Protein AF-A0AAP0GDF6-F1 (afdb_monomer_lite)

Foldseek 3Di:
DDDDDDDDDDDPPVVVVVVVVVVCVVCVVPPDDDWDDDDPPDDDPDRDTPDDDPPPVDPVVVVVVVVCVVVVPPPPPPPPVPPPPDDDDCPCVPVVPDPPPDPPD

Structure (mmCIF, N/CA/C/O backbone):
data_AF-A0AAP0GDF6-F1
#
_entry.id   AF-A0AAP0GDF6-F1
#
loop_
_atom_site.group_PDB
_atom_site.id
_atom_site.type_symbol
_atom_site.label_atom_id
_atom_site.label_alt_id
_atom_site.label_comp_id
_atom_site.label_asym_id
_atom_site.label_entity_id
_atom_site.label_seq_id
_atom_site.pdbx_PDB_ins_code
_atom_site.Cartn_x
_atom_site.Cartn_y
_atom_site.Cartn_z
_atom_site.occupancy
_atom_site.B_iso_or_equiv
_atom_site.auth_seq_id
_atom_site.auth_comp_id
_atom_site.auth_asym_id
_atom_site.auth_atom_id
_atom_site.pdbx_PDB_model_num
ATOM 1 N N . MET A 1 1 ? 44.915 -14.926 -19.128 1.00 62.91 1 MET A N 1
ATOM 2 C CA . MET A 1 1 ? 43.559 -15.465 -19.365 1.00 62.91 1 MET A CA 1
ATOM 3 C C . MET A 1 1 ? 42.599 -14.289 -19.416 1.00 62.91 1 MET A C 1
ATOM 5 O O . MET A 1 1 ? 42.642 -13.472 -18.504 1.00 62.91 1 MET A O 1
ATOM 9 N N . VAL A 1 2 ? 41.827 -14.148 -20.495 1.00 78.62 2 VAL A N 1
ATOM 10 C CA . VAL A 1 2 ? 40.824 -13.078 -20.640 1.00 78.62 2 VAL A CA 1
ATOM 11 C C . VAL A 1 2 ? 39.628 -13.414 -19.749 1.00 78.62 2 VAL A C 1
ATOM 13 O O . VAL A 1 2 ? 39.240 -14.579 -19.658 1.00 78.62 2 VAL A O 1
ATOM 16 N N . ARG A 1 3 ? 39.096 -12.418 -19.030 1.00 82.12 3 ARG A N 1
ATOM 17 C CA . ARG A 1 3 ? 37.891 -12.595 -18.212 1.00 82.12 3 ARG A CA 1
ATOM 18 C C . ARG A 1 3 ? 36.701 -12.839 -19.146 1.00 82.12 3 ARG A C 1
ATOM 20 O O . ARG A 1 3 ? 36.557 -12.069 -20.089 1.00 82.12 3 ARG A O 1
ATOM 27 N N . PRO A 1 4 ? 35.873 -13.867 -18.903 1.00 82.62 4 PRO A N 1
ATOM 28 C CA . PRO A 1 4 ? 34.645 -14.050 -19.662 1.00 82.62 4 PRO A CA 1
ATOM 29 C C . PRO A 1 4 ? 33.742 -12.833 -19.490 1.00 82.62 4 PRO A C 1
ATOM 31 O O . PRO A 1 4 ? 33.592 -12.341 -18.364 1.00 82.62 4 PRO A O 1
ATOM 34 N N . ASP A 1 5 ? 33.147 -12.376 -20.58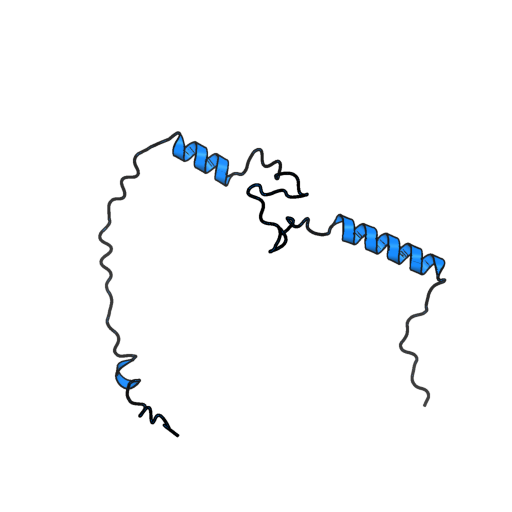7 1.00 81.62 5 ASP A N 1
ATOM 35 C CA . ASP A 1 5 ? 32.087 -11.380 -20.521 1.00 81.62 5 ASP A CA 1
ATOM 36 C C . ASP A 1 5 ? 30.908 -11.921 -19.712 1.00 81.62 5 ASP A C 1
ATOM 38 O O . ASP A 1 5 ? 30.586 -13.111 -19.739 1.00 81.62 5 ASP A O 1
ATOM 42 N N . ARG A 1 6 ? 30.315 -11.029 -18.918 1.00 84.38 6 ARG A N 1
ATOM 43 C CA . ARG A 1 6 ? 29.243 -11.335 -17.958 1.00 84.38 6 ARG A CA 1
ATOM 44 C C . ARG A 1 6 ? 27.915 -10.675 -18.319 1.00 84.38 6 ARG A C 1
ATOM 46 O O . ARG A 1 6 ? 26.964 -10.800 -17.556 1.00 84.38 6 ARG A O 1
ATOM 53 N N . SER A 1 7 ? 27.873 -9.935 -19.421 1.00 82.62 7 SER A N 1
ATOM 54 C CA . SER A 1 7 ? 26.673 -9.264 -19.906 1.00 82.62 7 SER A CA 1
ATOM 55 C C . SER A 1 7 ? 25.923 -10.161 -20.880 1.00 82.62 7 SER A C 1
ATOM 57 O O . SER A 1 7 ? 26.539 -10.822 -21.717 1.00 82.62 7 SER A O 1
ATOM 59 N N . ASP A 1 8 ? 24.598 -10.148 -20.773 1.00 83.69 8 ASP A N 1
ATOM 60 C CA . ASP A 1 8 ? 23.730 -10.700 -21.807 1.00 83.69 8 ASP A CA 1
ATOM 61 C C . ASP A 1 8 ? 23.826 -9.853 -23.088 1.00 83.69 8 ASP A C 1
ATOM 63 O O . ASP A 1 8 ? 24.276 -8.701 -23.061 1.00 83.69 8 ASP A O 1
ATOM 67 N N . ALA A 1 9 ? 23.427 -10.426 -24.219 1.00 85.56 9 ALA A N 1
ATOM 68 C CA . ALA A 1 9 ? 23.379 -9.699 -25.475 1.00 85.56 9 ALA A CA 1
ATOM 69 C C . ALA A 1 9 ? 22.262 -8.645 -25.427 1.00 85.56 9 ALA A C 1
ATOM 71 O O . ALA A 1 9 ? 21.090 -8.970 -25.235 1.00 85.56 9 ALA A O 1
ATOM 72 N N . HIS A 1 10 ? 22.632 -7.379 -25.629 1.00 85.19 10 HIS A N 1
ATOM 73 C CA . HIS A 1 10 ? 21.670 -6.293 -25.787 1.00 85.19 10 HIS A CA 1
ATOM 74 C C . HIS A 1 10 ? 20.873 -6.452 -27.077 1.00 85.19 10 HIS A C 1
ATOM 76 O O . HIS A 1 10 ? 21.381 -6.925 -28.099 1.00 85.19 10 HIS A O 1
ATOM 82 N N . LEU A 1 11 ? 19.618 -6.033 -27.021 1.00 87.25 11 LEU A N 1
ATOM 83 C CA . LEU A 1 11 ? 18.711 -6.091 -28.158 1.00 87.25 11 LEU A CA 1
ATOM 84 C C . LEU A 1 11 ? 18.743 -4.755 -28.893 1.00 87.25 11 LEU A C 1
ATOM 86 O O . LEU A 1 11 ? 19.280 -3.771 -28.379 1.00 87.25 11 LEU A O 1
ATOM 90 N N . PRO A 1 12 ? 18.200 -4.683 -30.117 1.00 93.31 12 PRO A N 1
ATOM 91 C CA . PRO A 1 12 ? 18.048 -3.397 -30.771 1.00 93.31 12 PRO A CA 1
ATOM 92 C C . PRO A 1 12 ? 17.208 -2.444 -29.895 1.00 93.31 12 PRO A C 1
ATOM 94 O O . PRO A 1 12 ? 16.234 -2.876 -29.273 1.00 93.31 12 PRO A O 1
ATOM 97 N N . PRO A 1 13 ? 17.541 -1.142 -29.875 1.00 90.88 13 PRO A N 1
ATOM 98 C CA . PRO A 1 13 ? 16.968 -0.171 -28.937 1.00 90.88 13 PRO A CA 1
ATOM 99 C C . PRO A 1 13 ? 15.443 -0.034 -29.053 1.00 90.88 13 PRO A C 1
ATOM 101 O O . PRO A 1 13 ? 14.769 0.264 -28.073 1.00 90.88 13 PRO A O 1
ATOM 104 N N . GLU A 1 14 ? 14.885 -0.286 -30.237 1.00 93.50 14 GLU A N 1
ATOM 105 C CA . GLU A 1 14 ? 13.438 -0.284 -30.467 1.00 93.50 14 GLU A CA 1
ATOM 106 C C . GLU A 1 14 ? 12.731 -1.444 -29.746 1.00 93.50 14 GLU A C 1
ATOM 108 O O . GLU A 1 14 ? 11.678 -1.253 -29.137 1.00 93.50 14 GLU A O 1
ATOM 113 N N . GLU A 1 15 ? 13.321 -2.643 -29.754 1.00 91.62 15 GLU A N 1
ATOM 114 C CA . GLU A 1 15 ? 12.757 -3.796 -29.045 1.00 91.62 15 GLU A CA 1
ATOM 115 C C . GLU A 1 15 ? 12.898 -3.665 -27.529 1.00 91.62 15 GLU A C 1
ATOM 117 O O . GLU A 1 15 ? 12.009 -4.102 -26.793 1.00 91.62 15 GLU A O 1
ATOM 122 N N . GLU A 1 16 ? 13.998 -3.069 -27.059 1.00 92.06 16 GLU A N 1
ATOM 123 C CA . GLU A 1 16 ? 14.188 -2.764 -25.639 1.00 92.06 16 GLU A CA 1
ATOM 124 C C . GLU A 1 16 ? 13.127 -1.771 -25.151 1.00 92.06 16 GLU A C 1
ATOM 126 O O . GLU A 1 16 ? 12.453 -2.053 -24.159 1.00 92.06 16 GLU A O 1
ATOM 131 N N . ALA A 1 17 ? 12.895 -0.682 -25.893 1.00 94.81 17 ALA A N 1
ATOM 132 C CA . ALA A 1 17 ? 11.862 0.302 -25.568 1.00 94.81 17 ALA A CA 1
ATOM 133 C C . ALA A 1 17 ? 10.457 -0.319 -25.544 1.00 94.81 17 ALA A C 1
ATOM 135 O O . ALA A 1 17 ? 9.689 -0.074 -24.613 1.00 94.81 17 ALA A O 1
ATOM 136 N N . ARG A 1 18 ? 10.139 -1.186 -26.518 1.00 95.81 18 ARG A N 1
ATOM 137 C CA . ARG A 1 18 ? 8.846 -1.883 -26.565 1.00 95.81 18 ARG A CA 1
ATOM 138 C C . ARG A 1 18 ? 8.630 -2.772 -25.340 1.00 95.81 18 ARG A C 1
ATOM 140 O O . ARG A 1 18 ? 7.541 -2.779 -24.775 1.00 95.81 18 ARG A O 1
ATOM 147 N N . ARG A 1 19 ? 9.652 -3.528 -24.924 1.00 94.00 19 ARG A N 1
ATOM 148 C CA . ARG A 1 19 ? 9.552 -4.378 -23.725 1.00 94.00 19 ARG A CA 1
ATOM 149 C C . ARG A 1 19 ? 9.482 -3.575 -22.438 1.00 94.00 19 ARG A C 1
ATOM 151 O O . ARG A 1 19 ? 8.810 -4.001 -21.504 1.00 94.00 19 ARG A O 1
ATOM 158 N N . GLU A 1 20 ? 10.164 -2.438 -22.377 1.00 94.94 20 GLU A N 1
ATOM 159 C CA . GLU A 1 20 ? 10.064 -1.540 -21.232 1.00 94.94 20 GLU A CA 1
ATOM 160 C C . GLU A 1 20 ? 8.645 -0.974 -21.094 1.00 94.94 20 GLU A C 1
ATOM 162 O O . GLU A 1 20 ? 8.098 -0.956 -19.994 1.00 94.94 20 GLU A O 1
ATOM 167 N N . GLU A 1 21 ? 8.035 -0.548 -22.202 1.00 96.50 21 GLU A N 1
ATOM 168 C CA . GLU A 1 21 ? 6.656 -0.056 -22.226 1.00 96.50 21 GLU A CA 1
ATOM 169 C C . GLU A 1 21 ? 5.656 -1.144 -21.820 1.00 96.50 21 GLU A C 1
ATOM 171 O O . GLU A 1 21 ? 4.883 -0.934 -20.888 1.00 96.50 21 GLU A O 1
ATOM 176 N N . GLU A 1 22 ? 5.760 -2.341 -22.405 1.00 96.56 22 GLU A N 1
ATOM 177 C CA . GLU A 1 22 ? 4.922 -3.494 -22.051 1.00 96.56 22 GLU A CA 1
ATOM 178 C C . GLU A 1 22 ? 5.022 -3.847 -20.557 1.00 96.56 22 GLU A C 1
ATOM 180 O O . GLU A 1 22 ? 4.010 -4.069 -19.886 1.00 96.56 22 GLU A O 1
ATOM 185 N N . ALA A 1 23 ? 6.239 -3.856 -20.004 1.00 96.75 23 ALA A N 1
ATOM 186 C CA . ALA A 1 23 ? 6.445 -4.105 -18.582 1.00 96.75 23 ALA A CA 1
ATOM 187 C C . ALA A 1 23 ? 5.833 -2.993 -17.720 1.00 96.75 23 ALA A C 1
ATOM 189 O O . ALA A 1 23 ? 5.180 -3.277 -16.713 1.00 96.75 23 ALA A O 1
ATOM 190 N N . ARG A 1 24 ? 6.024 -1.726 -18.102 1.00 96.12 24 ARG A N 1
ATOM 191 C CA . ARG A 1 24 ? 5.488 -0.575 -17.369 1.00 96.12 24 ARG A CA 1
ATOM 192 C C . ARG A 1 24 ? 3.963 -0.604 -17.326 1.00 96.12 24 ARG A C 1
ATOM 194 O O . ARG A 1 24 ? 3.400 -0.396 -16.253 1.00 96.12 24 ARG A O 1
ATOM 201 N N . ASP A 1 25 ? 3.321 -0.920 -18.443 1.00 95.69 25 ASP A N 1
ATOM 202 C CA . ASP A 1 25 ? 1.866 -1.030 -18.541 1.00 95.69 25 ASP A CA 1
ATOM 203 C C . ASP A 1 25 ? 1.334 -2.185 -17.691 1.00 95.69 25 ASP A C 1
ATOM 205 O O . ASP A 1 25 ? 0.385 -2.009 -16.922 1.00 95.69 25 ASP A O 1
ATOM 209 N N . TYR A 1 26 ? 1.989 -3.349 -17.754 1.00 95.94 26 TYR A N 1
ATOM 210 C CA . TYR A 1 26 ?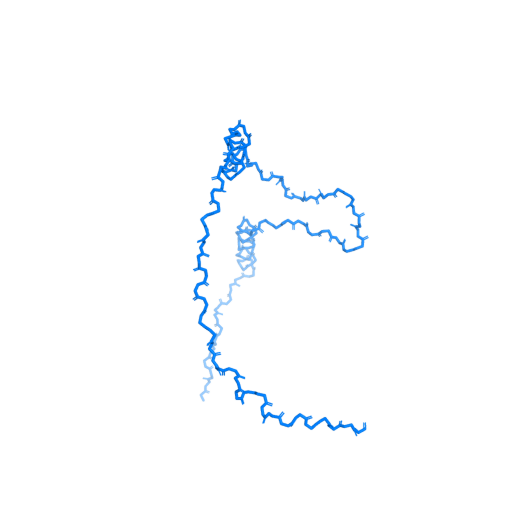 1.621 -4.505 -16.940 1.00 95.94 26 TYR A CA 1
ATOM 211 C C . TYR A 1 26 ? 1.691 -4.184 -15.443 1.00 95.94 26 TYR A C 1
ATOM 213 O O . TYR A 1 26 ? 0.705 -4.346 -14.721 1.00 95.94 26 TYR A O 1
ATOM 221 N N . PHE A 1 27 ? 2.839 -3.686 -14.973 1.00 95.19 27 PHE A N 1
ATOM 222 C CA . PHE A 1 27 ? 3.036 -3.381 -13.556 1.00 95.19 27 PHE A CA 1
ATOM 223 C C . PHE A 1 27 ? 2.206 -2.186 -13.088 1.00 95.19 27 PHE A C 1
ATOM 225 O O . PHE A 1 27 ? 1.752 -2.184 -11.947 1.00 95.19 27 PHE A O 1
ATOM 232 N N . GLY A 1 28 ? 1.955 -1.206 -13.959 1.00 91.69 28 GLY A N 1
ATOM 233 C CA . GLY A 1 28 ? 1.040 -0.101 -13.688 1.00 91.69 28 GLY A CA 1
ATOM 234 C C . GLY A 1 28 ? -0.404 -0.571 -13.510 1.00 91.69 28 GLY A C 1
ATOM 235 O O . GLY A 1 28 ? -1.088 -0.106 -12.601 1.00 91.69 28 GLY A O 1
ATOM 236 N N . GLY A 1 29 ? -0.851 -1.538 -14.317 1.00 88.38 29 GLY A N 1
ATOM 237 C CA . GLY A 1 29 ? -2.197 -2.107 -14.236 1.00 88.38 29 GLY A CA 1
ATOM 238 C C . GLY A 1 29 ? -2.449 -2.949 -12.981 1.00 88.38 29 GLY A C 1
ATOM 239 O O . GLY A 1 29 ? -3.561 -2.937 -12.455 1.00 88.38 29 GLY A O 1
ATOM 240 N N . ILE A 1 30 ? -1.428 -3.652 -12.478 1.00 90.50 30 ILE A N 1
ATOM 241 C CA . ILE A 1 30 ? -1.536 -4.480 -11.260 1.00 90.50 30 ILE A CA 1
ATOM 242 C C . ILE A 1 30 ? -1.082 -3.762 -9.983 1.00 90.50 30 ILE A C 1
ATOM 244 O O . ILE A 1 30 ? -1.164 -4.339 -8.895 1.00 90.50 30 ILE A O 1
ATOM 248 N N . ALA A 1 31 ? -0.577 -2.531 -10.087 1.00 87.12 31 ALA A N 1
ATOM 249 C CA . ALA A 1 31 ? -0.146 -1.765 -8.929 1.00 87.12 31 ALA A CA 1
ATOM 250 C C . ALA A 1 31 ? -1.334 -1.549 -7.973 1.00 87.12 31 ALA A C 1
ATOM 252 O O . ALA A 1 31 ? -2.390 -1.072 -8.401 1.00 87.12 31 ALA A O 1
ATOM 253 N N . PRO A 1 32 ? -1.190 -1.861 -6.670 1.00 84.06 32 PRO A N 1
ATOM 254 C CA . PRO A 1 32 ? -2.244 -1.596 -5.705 1.00 84.06 32 PRO A CA 1
ATOM 255 C C . PRO A 1 32 ? -2.618 -0.115 -5.715 1.00 84.06 32 PRO A C 1
ATOM 257 O O . PRO A 1 32 ? -1.766 0.753 -5.513 1.00 84.06 32 PRO A O 1
ATOM 260 N N . LYS A 1 33 ? -3.903 0.172 -5.923 1.00 81.44 33 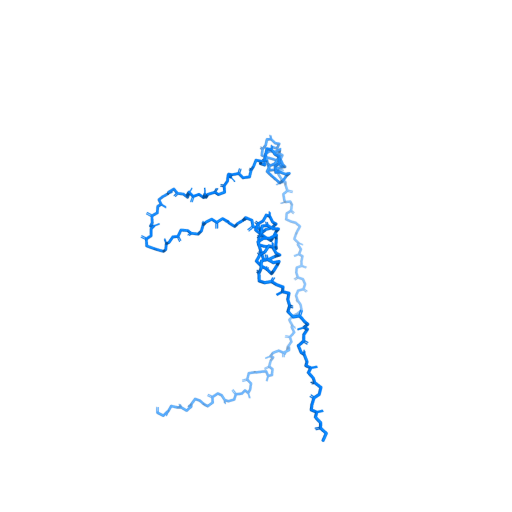LYS A N 1
ATOM 261 C CA . LYS A 1 33 ? -4.455 1.518 -5.784 1.00 81.44 33 LYS A CA 1
ATOM 262 C C . LYS A 1 33 ? -4.341 1.941 -4.321 1.00 81.44 33 LYS A C 1
ATOM 264 O O . LYS A 1 33 ? -4.857 1.264 -3.435 1.00 81.44 33 LYS A O 1
ATOM 269 N N . ARG A 1 34 ? -3.624 3.033 -4.056 1.00 78.81 34 ARG A N 1
ATOM 270 C CA . ARG A 1 34 ? -3.409 3.548 -2.699 1.00 78.81 34 ARG A CA 1
ATOM 271 C C . ARG A 1 34 ? -4.184 4.835 -2.535 1.00 78.81 34 ARG A C 1
ATOM 273 O O . ARG A 1 34 ? -4.124 5.688 -3.411 1.00 78.81 34 ARG A O 1
ATOM 280 N N . HIS A 1 35 ? -4.863 4.939 -1.405 1.00 78.81 35 HIS A N 1
ATOM 281 C CA . HIS A 1 35 ? -5.577 6.142 -1.029 1.00 78.81 35 HIS A CA 1
ATOM 282 C C . HIS A 1 35 ? -4.618 7.343 -1.014 1.00 78.81 35 HIS A C 1
ATOM 284 O O . HIS A 1 35 ? -3.474 7.242 -0.536 1.00 78.81 35 HIS A O 1
ATOM 290 N N . THR A 1 36 ? -5.065 8.485 -1.524 1.00 79.69 36 THR A N 1
ATOM 291 C CA . THR A 1 36 ? -4.264 9.706 -1.527 1.00 79.69 36 THR A CA 1
ATOM 292 C C . THR A 1 36 ? -4.115 10.192 -0.084 1.00 79.69 36 THR A C 1
ATOM 294 O O . THR A 1 36 ? -5.076 10.280 0.689 1.00 79.69 36 THR A O 1
ATOM 297 N N . LYS A 1 37 ? -2.868 10.441 0.334 1.00 78.31 37 LYS A N 1
ATOM 298 C CA . LYS A 1 37 ? -2.576 11.061 1.632 1.00 78.31 37 LYS A CA 1
ATOM 299 C C . LYS A 1 37 ? -2.576 12.577 1.446 1.00 78.31 37 LYS A C 1
ATOM 301 O O . LYS A 1 37 ? -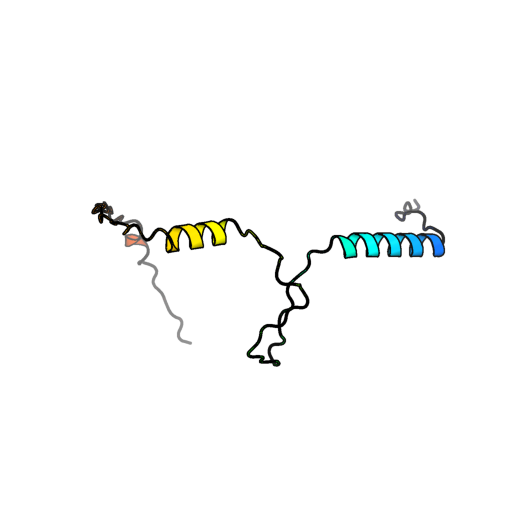1.793 13.052 0.624 1.00 78.31 37 LYS A O 1
ATOM 306 N N . PRO A 1 38 ? -3.387 13.337 2.198 1.00 75.56 38 PRO A N 1
ATOM 307 C CA . PRO A 1 38 ? -3.358 14.787 2.105 1.00 75.56 38 PRO A CA 1
ATOM 308 C C . PRO A 1 38 ? -1.994 15.330 2.544 1.00 75.56 38 PRO A C 1
ATOM 310 O O . PRO A 1 38 ? -1.331 14.770 3.427 1.00 75.56 38 PRO A O 1
ATOM 313 N N . SER A 1 39 ? -1.571 16.426 1.913 1.00 79.31 39 SER A N 1
ATOM 314 C CA . SER A 1 39 ? -0.376 17.156 2.331 1.00 79.31 39 SER A CA 1
ATOM 315 C C . SER A 1 39 ? -0.563 17.686 3.751 1.00 79.31 39 SER A C 1
ATOM 317 O O . SER A 1 39 ? -1.648 18.107 4.144 1.00 79.31 39 SER A O 1
ATOM 319 N N . ARG A 1 40 ? 0.519 17.710 4.533 1.00 77.12 40 ARG A N 1
ATOM 320 C CA . ARG A 1 40 ? 0.492 18.149 5.937 1.00 77.12 40 ARG A CA 1
ATOM 321 C C . ARG A 1 40 ? 0.125 19.636 6.092 1.00 77.12 40 ARG A C 1
ATOM 323 O O . ARG A 1 40 ? -0.274 20.039 7.179 1.00 77.12 40 ARG A O 1
ATOM 330 N N . SER A 1 41 ? 0.285 20.431 5.032 1.00 81.38 41 SER A N 1
ATOM 331 C CA . SER A 1 41 ? -0.106 21.846 4.964 1.00 81.38 41 SER A CA 1
ATOM 332 C C . SER A 1 41 ? -1.539 22.065 4.485 1.00 81.38 41 SER A C 1
ATOM 334 O O . SER A 1 41 ? -2.103 23.128 4.734 1.00 81.38 41 SER A O 1
ATOM 336 N N . ASP A 1 42 ? -2.124 21.077 3.813 1.00 71.31 42 ASP A N 1
ATOM 337 C CA . ASP A 1 42 ? -3.401 21.221 3.124 1.00 71.31 42 ASP A CA 1
ATOM 338 C C . ASP A 1 42 ? -4.484 20.648 4.028 1.00 71.31 42 ASP A C 1
ATOM 340 O O . ASP A 1 42 ? -4.993 19.541 3.845 1.00 71.31 42 ASP A O 1
ATOM 344 N N . TYR A 1 43 ? -4.785 21.399 5.086 1.00 72.12 43 TYR A N 1
ATOM 345 C CA . TYR A 1 43 ? -5.899 21.068 5.956 1.00 72.12 43 TYR A CA 1
ATOM 346 C C . TYR A 1 43 ? -7.211 21.263 5.187 1.00 72.12 43 TYR A C 1
ATOM 348 O O . TYR A 1 43 ? -7.609 22.388 4.888 1.00 72.12 43 TYR A O 1
ATOM 356 N N . SER A 1 44 ? -7.888 20.157 4.887 1.00 71.06 44 SER A N 1
ATOM 357 C CA . SER A 1 44 ? -9.261 20.133 4.390 1.00 71.06 44 SER A CA 1
ATOM 358 C C . SER A 1 44 ? -10.137 19.435 5.422 1.00 71.06 44 SER A C 1
ATOM 360 O O . SER A 1 44 ? -9.776 18.379 5.941 1.00 71.06 44 SER A O 1
ATOM 362 N N . THR A 1 45 ? -11.309 19.998 5.711 1.00 74.88 45 THR A N 1
ATOM 363 C CA . THR A 1 45 ? -12.324 19.329 6.541 1.00 74.88 45 THR A CA 1
ATOM 364 C C . THR A 1 45 ? -12.948 18.125 5.837 1.00 74.88 45 THR A C 1
ATOM 366 O O . THR A 1 45 ? -13.567 17.291 6.490 1.00 74.88 45 THR A O 1
ATOM 369 N N . PHE A 1 46 ? -12.790 18.034 4.514 1.00 72.88 46 PHE A N 1
ATOM 370 C CA . PHE A 1 46 ? -13.306 16.950 3.688 1.00 72.88 46 PHE A CA 1
ATOM 371 C C . PHE A 1 46 ? -12.149 16.119 3.138 1.00 72.88 46 PHE A C 1
ATOM 373 O O . PHE A 1 46 ? -11.231 16.653 2.509 1.00 72.88 46 PHE A O 1
ATOM 380 N N . TYR A 1 47 ? -12.199 14.812 3.393 1.00 73.19 47 TYR A N 1
ATOM 381 C CA . TYR A 1 47 ? -11.290 13.852 2.786 1.00 73.19 47 TYR A CA 1
ATOM 382 C C . TYR A 1 47 ? -11.714 13.624 1.333 1.00 73.19 47 TYR A C 1
ATOM 384 O O . TYR A 1 47 ? -12.804 13.110 1.086 1.00 73.19 47 TYR A O 1
ATOM 392 N N . SER A 1 48 ? -10.864 14.030 0.393 1.00 71.75 48 SER A N 1
ATOM 393 C CA . SER A 1 48 ? -11.029 13.746 -1.031 1.00 71.75 48 SER A CA 1
ATOM 394 C C . SER A 1 48 ? -9.950 12.751 -1.432 1.00 71.75 48 SER A C 1
ATOM 396 O O . SER A 1 48 ? -8.762 13.047 -1.295 1.00 71.75 48 SER A O 1
ATOM 398 N N . ASP A 1 49 ? -10.367 11.575 -1.886 1.00 72.81 49 ASP A N 1
ATOM 399 C CA . ASP A 1 49 ? -9.488 10.545 -2.430 1.00 72.81 49 ASP A CA 1
ATOM 400 C C . ASP A 1 49 ? -9.773 10.388 -3.925 1.00 72.81 49 ASP A C 1
ATOM 402 O O . ASP A 1 49 ? -10.919 10.514 -4.358 1.00 72.81 49 ASP A O 1
ATOM 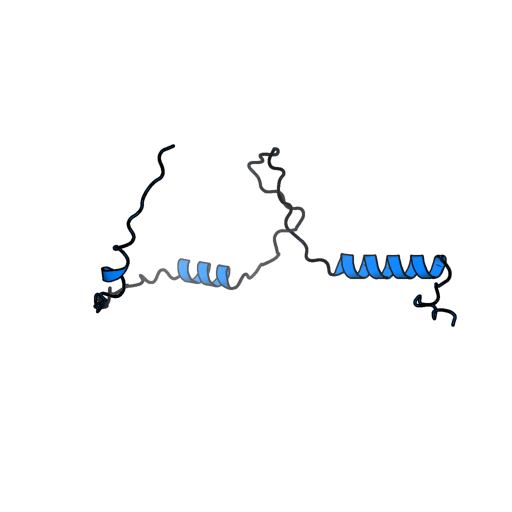406 N N . ASP A 1 50 ? -8.730 10.124 -4.707 1.00 73.50 50 ASP A N 1
ATOM 407 C CA . ASP A 1 50 ? -8.861 9.833 -6.139 1.00 73.50 50 ASP A CA 1
ATOM 408 C C . ASP A 1 50 ? -9.393 8.413 -6.367 1.00 73.50 50 ASP A C 1
ATOM 410 O O . ASP A 1 50 ? -9.836 8.057 -7.464 1.00 73.50 50 ASP A O 1
ATOM 414 N N . LEU A 1 51 ? -9.341 7.577 -5.327 1.00 70.62 51 LEU A N 1
ATOM 415 C CA . LEU A 1 51 ? -9.987 6.280 -5.340 1.00 70.62 51 LEU A CA 1
ATOM 416 C C . LEU A 1 51 ? -11.496 6.458 -5.161 1.00 70.62 51 LEU A C 1
ATOM 418 O O . LEU A 1 51 ? -11.916 7.117 -4.206 1.00 70.62 51 LEU A O 1
ATOM 422 N N . PRO A 1 52 ? -12.328 5.853 -6.034 1.00 67.00 52 PRO A N 1
ATOM 423 C CA . PRO A 1 52 ? -13.751 5.791 -5.757 1.00 67.00 52 PRO A CA 1
ATOM 424 C C . PRO A 1 52 ? -13.937 5.121 -4.390 1.00 67.00 52 PRO A C 1
ATOM 426 O O . PRO A 1 52 ? -13.170 4.200 -4.065 1.00 67.00 52 PRO A O 1
ATOM 429 N N . PRO A 1 53 ? -14.922 5.561 -3.581 1.00 64.81 53 PRO A N 1
ATOM 430 C CA . PRO A 1 53 ? -15.318 4.778 -2.423 1.00 64.81 53 PRO A CA 1
ATOM 431 C C . PRO A 1 53 ? -15.532 3.358 -2.933 1.00 64.81 53 PRO A C 1
ATOM 433 O O . PRO A 1 53 ? -16.188 3.177 -3.956 1.00 64.81 53 PRO A O 1
ATOM 436 N N . SER A 1 54 ? -14.874 2.379 -2.307 1.00 62.75 54 SER A N 1
ATOM 437 C CA . SER A 1 54 ? -15.046 0.980 -2.692 1.00 62.75 54 SER A CA 1
ATOM 438 C C . SER A 1 54 ? -16.550 0.741 -2.800 1.00 62.75 54 SER A C 1
ATOM 440 O O . SER A 1 54 ? -17.240 0.996 -1.809 1.00 62.75 54 SER A O 1
ATOM 442 N N . ASP A 1 55 ? -17.039 0.333 -3.981 1.00 60.53 55 ASP A N 1
ATOM 443 C CA . ASP A 1 55 ? -18.419 -0.114 -4.223 1.00 60.53 55 ASP A CA 1
ATOM 444 C C . ASP A 1 55 ? -18.614 -1.400 -3.425 1.00 60.53 55 ASP A C 1
ATOM 446 O O . ASP A 1 55 ? -18.640 -2.526 -3.917 1.00 60.53 55 ASP A O 1
ATOM 450 N N . CYS A 1 56 ? -18.600 -1.238 -2.119 1.00 57.50 56 CYS A N 1
ATOM 451 C CA . CYS A 1 56 ? -18.744 -2.282 -1.158 1.00 57.50 56 CYS A CA 1
ATOM 452 C C . CYS A 1 56 ? -20.186 -2.169 -0.697 1.00 57.50 56 CYS A C 1
ATOM 454 O O . CYS A 1 56 ? -20.486 -1.880 0.456 1.00 57.50 56 CYS A O 1
ATOM 456 N N . ASP A 1 57 ? -21.077 -2.382 -1.669 1.00 57.66 57 ASP A N 1
ATOM 457 C CA . ASP A 1 57 ? -22.520 -2.504 -1.466 1.00 57.66 57 ASP A CA 1
ATOM 458 C C . ASP A 1 57 ? -22.852 -3.659 -0.502 1.00 57.66 57 ASP A C 1
ATOM 460 O O . ASP A 1 57 ? -23.974 -3.766 -0.019 1.00 57.66 57 ASP A O 1
ATOM 464 N N . SER A 1 58 ? -21.862 -4.499 -0.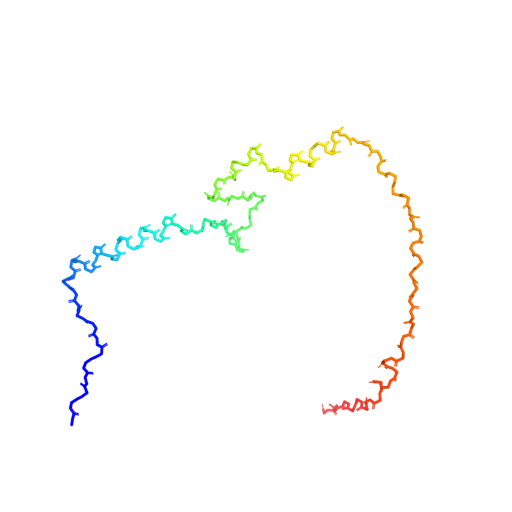185 1.00 65.44 58 SER A N 1
ATOM 465 C CA . SER A 1 58 ? -21.899 -5.507 0.865 1.00 65.44 58 SER A CA 1
ATOM 466 C C . SER A 1 58 ? -20.496 -5.662 1.461 1.00 65.44 58 SER A C 1
ATOM 468 O O . SER A 1 58 ? -19.677 -6.446 0.981 1.00 65.44 58 SER A O 1
ATOM 470 N N . ILE A 1 59 ? -20.186 -4.865 2.487 1.00 78.56 59 ILE A N 1
ATOM 471 C CA . ILE A 1 59 ? -19.103 -5.191 3.424 1.00 78.56 59 ILE A CA 1
ATOM 472 C C . ILE A 1 59 ? -19.737 -6.146 4.434 1.00 78.56 59 ILE A C 1
ATOM 474 O O . ILE A 1 59 ? -20.581 -5.689 5.210 1.00 78.56 59 ILE A O 1
ATOM 478 N N . PRO A 1 60 ? -19.361 -7.436 4.469 1.00 82.62 60 PRO A N 1
ATOM 479 C CA . PRO A 1 60 ? -19.990 -8.418 5.352 1.00 82.62 60 PRO A CA 1
ATOM 480 C C . PRO A 1 60 ? -19.992 -7.979 6.820 1.00 82.62 60 PRO A C 1
ATOM 482 O O . PRO A 1 60 ? -20.934 -8.252 7.564 1.00 82.62 60 PRO A O 1
ATOM 485 N N . GLU A 1 61 ? -18.942 -7.272 7.241 1.00 81.38 61 GLU A N 1
ATOM 486 C CA . GLU A 1 61 ? -18.815 -6.702 8.576 1.00 81.38 61 GLU A CA 1
ATOM 487 C C . GLU A 1 61 ? -19.831 -5.582 8.832 1.00 81.38 61 GLU A C 1
ATOM 489 O O . GLU A 1 61 ? -20.422 -5.544 9.911 1.00 81.38 61 GLU A O 1
ATOM 494 N N . LEU A 1 62 ? -20.072 -4.698 7.854 1.00 83.19 62 LEU A N 1
ATOM 495 C CA . LEU A 1 62 ? -21.081 -3.639 7.973 1.00 83.19 62 LEU A CA 1
ATOM 496 C C . LEU A 1 62 ? -22.496 -4.209 7.929 1.00 83.19 62 LEU A C 1
ATOM 498 O O . LEU A 1 62 ? -23.348 -3.765 8.694 1.00 83.19 62 LEU A O 1
ATOM 502 N N . ASP A 1 63 ? -22.738 -5.205 7.081 1.00 86.12 63 ASP A N 1
ATOM 503 C CA . ASP A 1 63 ? -24.032 -5.882 6.982 1.00 86.12 63 ASP A CA 1
ATOM 504 C C . ASP A 1 63 ? -24.375 -6.575 8.306 1.00 86.12 63 ASP A C 1
ATOM 506 O O . ASP A 1 63 ? -25.486 -6.452 8.827 1.00 86.12 63 ASP A O 1
ATOM 510 N N . LYS A 1 64 ? -23.385 -7.240 8.914 1.00 85.94 64 LYS A N 1
ATOM 511 C CA . LYS A 1 64 ? -23.522 -7.857 10.234 1.00 85.94 64 LYS A CA 1
ATOM 512 C C . LYS A 1 64 ? -23.730 -6.823 11.339 1.00 85.94 64 LYS A C 1
ATOM 514 O O . LYS A 1 64 ? -24.527 -7.070 12.240 1.00 85.94 64 LYS A O 1
ATOM 519 N N . LEU A 1 65 ? -23.032 -5.688 11.285 1.00 85.06 65 LEU A N 1
ATOM 520 C CA . LEU A 1 65 ? -23.199 -4.603 12.252 1.00 85.06 65 LEU A CA 1
ATOM 521 C C . LEU A 1 65 ? -24.620 -4.034 12.198 1.00 85.06 65 LEU A C 1
ATOM 523 O O . LEU A 1 65 ? -25.280 -3.996 13.229 1.00 85.06 65 LEU A O 1
ATOM 527 N N . ARG A 1 66 ? -25.130 -3.717 11.002 1.00 87.88 66 ARG A N 1
ATOM 528 C CA . ARG A 1 66 ? -26.512 -3.247 10.809 1.00 87.88 66 ARG A CA 1
ATOM 529 C C . ARG A 1 66 ? -27.536 -4.261 11.313 1.00 87.88 66 ARG A C 1
ATOM 531 O O . ARG A 1 66 ? -28.440 -3.907 12.057 1.00 87.88 66 ARG A O 1
ATOM 538 N N . HIS A 1 67 ? -27.345 -5.541 10.992 1.00 88.00 67 HIS A N 1
ATOM 539 C CA . HIS A 1 67 ? -28.211 -6.608 11.494 1.00 88.00 67 HIS A CA 1
ATOM 540 C C . HIS A 1 67 ? -28.224 -6.689 13.032 1.00 88.00 67 HIS A C 1
ATOM 542 O O . HIS A 1 67 ? -29.270 -6.951 13.622 1.00 88.00 67 HIS A O 1
ATOM 548 N N . LEU A 1 68 ? -27.076 -6.511 13.696 1.00 84.69 68 LEU A N 1
ATOM 549 C CA . LEU A 1 68 ? -26.984 -6.506 15.162 1.00 84.69 68 LEU A CA 1
ATOM 550 C C . LEU A 1 68 ? -27.579 -5.236 15.788 1.00 84.69 68 LEU A C 1
ATOM 552 O O . LEU A 1 68 ? -28.121 -5.306 16.885 1.00 84.69 68 LEU A O 1
ATOM 556 N N . GLU A 1 69 ? -27.493 -4.092 15.110 1.00 83.81 69 GLU A N 1
ATOM 557 C CA . GLU A 1 69 ? -28.136 -2.846 15.543 1.00 83.81 69 GLU A CA 1
ATOM 558 C C . GLU A 1 69 ? -29.665 -2.933 15.451 1.00 83.81 69 GLU A C 1
ATOM 560 O O . GLU A 1 69 ? -30.357 -2.525 16.385 1.00 83.81 69 GLU A O 1
ATOM 565 N N . ASP A 1 70 ? -30.184 -3.517 14.366 1.00 86.62 70 ASP A N 1
ATOM 566 C CA . ASP A 1 70 ? -31.620 -3.728 14.156 1.00 86.62 70 ASP A CA 1
ATOM 567 C C . ASP A 1 70 ? -32.195 -4.766 15.136 1.00 86.62 70 ASP A C 1
ATOM 569 O O . ASP A 1 70 ? -33.314 -4.621 15.634 1.00 86.62 70 ASP A O 1
ATOM 573 N N . ASN A 1 71 ? -31.417 -5.804 15.457 1.00 77.81 71 ASN A N 1
ATOM 574 C CA . ASN A 1 71 ? -31.772 -6.820 16.445 1.00 77.81 71 ASN A CA 1
ATOM 575 C C . ASN A 1 71 ? -31.130 -6.487 17.793 1.00 77.81 71 ASN A C 1
ATOM 577 O O . ASN A 1 71 ? -30.188 -7.146 18.232 1.00 77.81 71 ASN A O 1
ATOM 581 N N . GLN A 1 72 ? -31.668 -5.465 18.462 1.00 70.81 72 GLN A N 1
ATOM 582 C CA . GLN A 1 72 ? -31.223 -5.013 19.781 1.00 70.81 72 GLN A CA 1
ATOM 583 C C . GLN A 1 72 ? -31.636 -5.997 20.901 1.00 70.81 72 GLN A C 1
ATOM 585 O O . GLN A 1 72 ? -32.312 -5.648 21.870 1.00 70.81 72 GLN A O 1
ATOM 590 N N . GLU A 1 73 ? -31.246 -7.264 20.778 1.00 74.00 73 GLU A N 1
ATOM 591 C CA . GLU A 1 73 ? -31.306 -8.213 21.881 1.00 74.00 73 GLU A CA 1
ATOM 592 C C . GLU A 1 73 ? -30.285 -7.766 22.930 1.00 74.00 73 GLU A C 1
ATOM 594 O O . GLU A 1 73 ? -29.077 -7.728 22.691 1.00 74.00 73 GLU A O 1
ATOM 599 N N . LYS A 1 74 ? -30.780 -7.351 24.100 1.00 70.62 74 LYS A N 1
ATOM 600 C CA . LYS A 1 74 ? -29.945 -6.897 25.212 1.00 70.62 74 LYS A CA 1
ATOM 601 C C . LYS A 1 74 ? -28.966 -8.012 25.581 1.00 70.62 74 LYS A C 1
ATOM 603 O O . LYS A 1 74 ? -29.365 -8.988 26.212 1.00 70.62 74 LYS A O 1
ATOM 608 N N . LEU A 1 75 ? -27.693 -7.844 25.220 1.00 68.44 75 LEU A N 1
ATOM 609 C CA . LEU A 1 75 ? -26.623 -8.740 25.644 1.00 68.44 75 LEU A CA 1
ATOM 610 C C . LEU A 1 75 ? -26.557 -8.708 27.174 1.00 68.44 75 LEU A C 1
ATOM 612 O O . LEU A 1 75 ? -26.106 -7.733 27.780 1.00 68.44 75 LEU A O 1
ATOM 616 N N . VAL A 1 76 ? -27.067 -9.761 27.810 1.00 73.62 76 VAL A N 1
ATOM 617 C CA . VAL A 1 76 ? -26.871 -9.993 29.238 1.00 73.62 76 VAL A CA 1
ATOM 618 C C . VAL A 1 76 ? -25.456 -10.529 29.376 1.00 73.62 76 VAL A C 1
ATOM 620 O O . VAL A 1 76 ? -25.217 -11.731 29.318 1.00 73.62 76 VAL A O 1
ATOM 623 N N . CYS A 1 77 ? -24.498 -9.615 29.500 1.00 65.62 77 CYS A N 1
ATOM 624 C CA . CYS A 1 77 ? -23.172 -9.966 29.975 1.00 65.62 77 CYS A CA 1
ATOM 625 C C . CYS A 1 77 ? -23.322 -10.336 31.451 1.00 65.62 77 CYS A C 1
ATOM 627 O O . CYS A 1 77 ? -23.221 -9.475 32.326 1.00 65.62 77 CYS A O 1
ATOM 629 N N . GLU A 1 78 ? -23.630 -11.602 31.732 1.00 73.25 78 GLU A N 1
ATOM 630 C CA . GLU A 1 78 ? -23.364 -12.148 33.054 1.00 73.25 78 GLU A CA 1
ATOM 631 C C . GLU A 1 78 ? -21.858 -12.018 33.250 1.00 73.25 78 GLU A C 1
ATOM 633 O O . GLU A 1 78 ? -21.069 -12.654 32.549 1.00 73.25 78 GLU A O 1
ATOM 638 N N . ALA A 1 79 ? -21.456 -11.112 34.140 1.00 65.12 79 ALA A N 1
ATOM 639 C CA . ALA A 1 79 ? -20.100 -11.078 34.642 1.00 65.12 79 ALA A CA 1
ATOM 640 C C . ALA A 1 79 ? -19.884 -12.418 35.346 1.00 65.12 79 ALA A C 1
ATOM 642 O O . ALA A 1 79 ? -20.218 -12.584 36.516 1.00 65.12 79 ALA A O 1
ATOM 643 N N . SER A 1 80 ? -19.408 -13.421 34.609 1.00 64.75 80 SER A N 1
ATOM 644 C CA . SER A 1 80 ? -18.794 -14.566 35.245 1.00 64.75 80 SER A CA 1
ATOM 645 C C . SER A 1 80 ? -17.591 -13.985 35.964 1.00 64.75 80 SER A C 1
ATOM 647 O O . SER A 1 80 ? -16.670 -13.504 35.300 1.00 64.75 80 SER A O 1
ATOM 649 N N . ASP A 1 81 ? -17.636 -13.958 37.293 1.00 65.69 81 ASP A N 1
ATOM 650 C CA . ASP A 1 81 ? -16.480 -13.647 38.121 1.00 65.69 81 ASP A CA 1
ATOM 651 C C . ASP A 1 81 ? -15.410 -14.697 37.801 1.00 65.69 81 ASP A C 1
ATOM 653 O O . ASP A 1 81 ? -15.335 -15.765 38.415 1.00 65.69 81 ASP A O 1
ATOM 657 N N . VAL A 1 82 ? -14.618 -14.437 36.759 1.00 66.69 82 VAL A N 1
ATOM 658 C CA . VAL A 1 82 ? -13.419 -15.202 36.467 1.00 66.69 82 VAL A CA 1
ATOM 659 C C . VAL A 1 82 ? -12.513 -14.904 37.645 1.00 66.69 82 VAL A C 1
ATOM 661 O O . VAL A 1 82 ? -11.998 -13.799 37.783 1.00 66.69 82 VAL A O 1
ATOM 664 N N . LYS A 1 83 ? -12.393 -15.870 38.556 1.00 68.75 83 LYS A N 1
ATOM 665 C CA . LYS A 1 83 ? -11.417 -15.798 39.636 1.00 68.75 83 LYS A CA 1
ATOM 666 C C . LYS A 1 83 ? -10.050 -15.821 38.982 1.00 68.75 83 LYS A C 1
ATOM 668 O O . LYS A 1 83 ? -9.573 -16.875 38.571 1.00 68.75 83 LYS A O 1
ATOM 673 N N . GLU A 1 84 ? -9.465 -14.647 38.836 1.00 67.25 84 GLU A N 1
ATOM 674 C CA . GLU A 1 84 ? -8.097 -14.515 38.385 1.00 67.25 84 GLU A CA 1
ATOM 675 C C . GLU A 1 84 ? -7.199 -15.072 39.499 1.00 67.25 84 GLU A C 1
ATOM 677 O O . GLU A 1 84 ? -6.953 -14.435 40.523 1.00 67.25 84 GLU A O 1
ATOM 682 N N . GLU A 1 85 ? -6.792 -16.330 39.347 1.00 71.50 85 GLU A N 1
ATOM 683 C CA . GLU A 1 85 ? -5.876 -17.006 40.259 1.00 71.50 85 GLU A CA 1
ATOM 684 C C . GLU A 1 85 ? -4.446 -16.594 39.886 1.00 71.50 85 GLU A C 1
ATOM 686 O O . GLU A 1 85 ? -3.702 -17.324 39.234 1.00 71.50 85 GLU A O 1
ATOM 691 N N . TYR A 1 86 ? -4.083 -15.358 40.228 1.00 70.88 86 TYR A N 1
ATOM 692 C CA . TYR A 1 86 ? -2.711 -14.890 40.072 1.00 70.88 86 TYR A CA 1
ATOM 693 C C . TYR A 1 86 ? -1.838 -15.487 41.173 1.00 70.88 86 TYR A C 1
ATOM 695 O O . TYR A 1 86 ? -2.097 -15.299 42.362 1.00 70.88 86 TYR A O 1
ATOM 703 N N . VAL A 1 87 ? -0.772 -16.175 40.772 1.00 79.81 87 VAL A N 1
ATOM 704 C CA . VAL A 1 87 ? 0.313 -16.572 41.671 1.00 79.81 87 VAL A CA 1
ATOM 705 C C . VAL A 1 87 ? 1.401 -15.517 41.547 1.00 79.81 87 VAL A C 1
ATOM 707 O O . VAL A 1 87 ? 2.010 -15.372 40.487 1.00 79.81 87 VAL A O 1
ATOM 710 N N . GLU A 1 88 ? 1.625 -14.756 42.614 1.00 75.31 88 GLU A N 1
ATOM 711 C CA . GLU A 1 88 ? 2.730 -13.803 42.672 1.00 75.31 88 GLU A CA 1
ATOM 712 C C . GLU A 1 88 ? 4.053 -14.579 42.616 1.00 75.31 88 GLU A C 1
ATOM 714 O O . GLU A 1 88 ? 4.343 -15.415 43.473 1.00 75.31 88 GLU A O 1
ATOM 719 N N . THR A 1 89 ? 4.831 -14.364 41.555 1.00 78.06 89 THR A N 1
ATOM 720 C CA . THR A 1 89 ? 6.139 -15.003 41.387 1.00 78.06 89 THR A CA 1
ATOM 721 C C . THR A 1 89 ? 7.239 -14.059 41.846 1.00 78.06 89 THR A C 1
ATOM 723 O O . THR A 1 89 ? 7.309 -12.925 41.374 1.00 78.06 89 THR A O 1
ATOM 726 N N . GLU A 1 90 ? 8.176 -14.551 42.650 1.00 80.62 90 GLU A N 1
ATOM 727 C CA . GLU A 1 90 ? 9.345 -13.790 43.121 1.00 80.62 90 GLU A CA 1
ATOM 728 C C . GLU A 1 90 ? 10.422 -13.567 42.033 1.00 80.62 90 GLU A C 1
ATOM 730 O O . GLU A 1 90 ? 11.533 -13.151 42.322 1.00 80.62 90 GLU A O 1
ATOM 735 N N . TYR A 1 91 ? 10.123 -13.801 40.750 1.00 73.69 91 TYR A N 1
ATOM 736 C CA . TYR A 1 91 ? 11.106 -13.765 39.655 1.00 73.69 91 TYR A CA 1
ATOM 737 C C . TYR A 1 91 ? 11.904 -12.445 39.552 1.00 73.69 91 TYR A C 1
ATOM 739 O O . TYR A 1 91 ? 13.033 -12.442 39.063 1.00 73.69 91 TYR A O 1
ATOM 747 N N . TYR A 1 92 ? 11.343 -11.329 40.027 1.00 72.88 92 TYR A N 1
ATOM 748 C CA . TYR A 1 92 ? 11.979 -10.010 39.991 1.00 72.88 92 TYR A CA 1
ATOM 749 C C . TYR A 1 92 ? 12.526 -9.521 41.343 1.00 72.88 92 TYR A C 1
ATOM 751 O O . TYR A 1 92 ? 13.047 -8.407 41.396 1.00 72.88 92 TYR A O 1
ATOM 759 N N . THR A 1 93 ? 12.456 -10.310 42.423 1.00 70.38 93 THR A N 1
ATOM 760 C CA . THR A 1 93 ? 12.946 -9.875 43.750 1.00 70.38 93 THR A CA 1
ATOM 761 C C . THR A 1 93 ? 14.443 -9.581 43.749 1.00 70.38 93 THR A C 1
ATOM 763 O O . THR A 1 93 ? 14.896 -8.640 44.400 1.00 70.38 93 THR A O 1
ATOM 766 N N . ASP A 1 94 ? 15.201 -10.326 42.948 1.00 68.56 94 ASP A N 1
ATOM 767 C CA . ASP A 1 94 ? 16.665 -10.280 42.949 1.00 68.56 94 ASP A CA 1
ATOM 768 C C . ASP A 1 94 ? 17.229 -9.277 41.925 1.00 68.56 94 ASP A C 1
ATOM 770 O O . ASP A 1 94 ? 18.428 -9.001 41.898 1.00 68.56 94 ASP A O 1
ATOM 774 N N . LEU A 1 95 ? 16.367 -8.687 41.086 1.00 65.06 95 LEU A N 1
ATOM 775 C CA . LEU A 1 95 ? 16.758 -7.764 40.012 1.00 65.06 95 LEU A CA 1
ATOM 776 C C . LEU A 1 95 ? 16.941 -6.308 40.480 1.00 65.06 95 LEU A C 1
ATOM 778 O O . LEU A 1 95 ? 17.450 -5.485 39.722 1.00 65.06 95 LEU A O 1
ATOM 782 N N . ASN A 1 96 ? 16.614 -5.997 41.738 1.00 59.31 96 ASN A N 1
ATOM 783 C CA . ASN A 1 96 ? 16.804 -4.668 42.335 1.00 59.31 96 ASN A CA 1
ATOM 784 C C . ASN A 1 96 ? 18.218 -4.422 42.899 1.00 59.31 96 ASN A C 1
ATOM 786 O O . ASN A 1 96 ? 18.459 -3.376 43.498 1.00 59.31 96 ASN A O 1
ATOM 790 N N . TYR A 1 97 ? 19.162 -5.354 42.721 1.00 59.38 97 TYR A N 1
ATOM 791 C CA . TYR A 1 97 ? 20.500 -5.278 43.326 1.00 59.38 97 TYR A CA 1
ATOM 792 C C . TYR A 1 97 ? 21.601 -4.790 42.370 1.00 59.38 97 TYR A C 1
ATOM 794 O O . TYR A 1 97 ? 22.755 -5.210 42.466 1.00 59.38 97 TYR A O 1
ATOM 802 N N . VAL A 1 98 ? 21.272 -3.903 41.429 1.00 65.38 98 VAL A N 1
ATOM 803 C CA . VAL A 1 98 ? 22.290 -3.191 40.646 1.00 65.38 98 VAL A CA 1
ATOM 804 C C . VAL A 1 98 ? 22.432 -1.789 41.225 1.00 65.38 98 VAL A C 1
ATOM 806 O O . VAL A 1 98 ? 21.516 -0.977 41.126 1.00 65.38 98 VAL A O 1
ATOM 809 N N . ASP A 1 99 ? 23.577 -1.522 41.857 1.00 65.56 99 ASP A N 1
ATOM 810 C CA . ASP A 1 99 ? 23.968 -0.191 42.324 1.00 65.56 99 ASP A CA 1
ATOM 811 C C . ASP A 1 99 ? 24.034 0.756 41.116 1.00 65.56 99 ASP A C 1
ATOM 813 O O . ASP A 1 99 ? 24.974 0.721 40.317 1.00 65.56 99 ASP A O 1
ATOM 817 N N . MET A 1 100 ? 22.984 1.556 40.931 1.00 69.31 100 MET A N 1
ATOM 818 C CA . MET A 1 100 ? 22.890 2.543 39.859 1.00 69.31 100 MET A CA 1
ATOM 819 C C . MET A 1 100 ? 23.756 3.750 40.229 1.00 69.31 100 MET A C 1
ATOM 821 O O . MET A 1 100 ? 23.257 4.803 40.629 1.00 69.31 100 MET A O 1
ATOM 825 N N . GLN A 1 101 ? 25.076 3.602 40.104 1.00 69.69 101 GLN A N 1
ATOM 826 C CA . GLN A 1 101 ? 26.001 4.718 40.265 1.00 69.69 101 GLN A CA 1
ATOM 827 C C . GLN A 1 101 ? 25.847 5.688 39.095 1.00 69.69 101 GLN A C 1
ATOM 829 O O . GLN A 1 101 ? 26.448 5.536 38.031 1.00 69.69 101 GLN A O 1
ATOM 834 N N . HIS A 1 102 ? 25.024 6.713 39.291 1.00 63.41 102 HIS A N 1
ATOM 835 C CA . HIS A 1 102 ? 24.949 7.835 38.372 1.00 63.41 102 HIS A CA 1
ATOM 836 C C . HIS A 1 102 ? 26.242 8.654 38.480 1.00 63.41 102 HIS A C 1
ATOM 838 O O . HIS A 1 102 ? 26.511 9.281 39.503 1.00 63.41 102 HIS A O 1
ATOM 844 N N . HIS A 1 103 ? 27.051 8.675 37.420 1.00 67.38 103 HIS A N 1
ATOM 845 C CA . HIS A 1 103 ? 28.106 9.675 37.276 1.00 67.38 103 HIS A CA 1
ATOM 846 C C . HIS A 1 103 ? 27.463 11.044 37.039 1.00 67.38 103 HIS A C 1
ATOM 848 O O . HIS A 1 103 ? 27.092 11.380 35.917 1.00 67.38 103 HIS A O 1
ATOM 854 N N . THR A 1 104 ? 27.323 11.839 38.096 1.00 67.62 104 THR A N 1
ATOM 855 C CA . THR A 1 104 ? 27.131 13.285 37.963 1.00 67.62 104 THR A CA 1
ATOM 856 C C . THR A 1 104 ? 28.503 13.916 37.752 1.00 67.62 104 THR A C 1
ATOM 858 O O . THR A 1 104 ? 29.231 14.149 38.720 1.00 67.62 104 THR A O 1
ATOM 861 N N . VAL A 1 105 ? 28.869 14.107 36.484 1.00 56.66 105 VAL A N 1
ATOM 862 C CA . VAL A 1 105 ? 29.967 14.993 36.065 1.00 56.66 105 VAL A CA 1
ATOM 863 C C . VAL A 1 105 ? 29.398 16.383 35.828 1.00 56.66 105 VAL A C 1
ATOM 865 O O . VAL A 1 105 ? 28.328 16.459 35.182 1.00 56.66 105 VAL A O 1
#

Sequence (105 aa):
MVRPDRSDAHLPPEEEARREEEARDYFGGIAPKRHTKPSRSDYSTFYSDDLPPSDCDSIPELDKLRHLEDNQEKLVCEASDVKEEYVETEYYTDLNYVDMQHHTV

pLDDT: mean 77.7, std 10.74, range [56.66, 96.75]

Organism: NCBI:txid2320716

Secondary structure (DSSP, 8-state):
-PPPP-PPPPPPHHHHHHHHHHHHHHHHHHSPP-PPPPPTT---SS---SSPPP--TT-HHHHHHHHHHHS------------------GGGGGGG---------

Radius of gyration: 32.08 Å; chains: 1; bounding box: 75×39×74 Å